Protein AF-A0A7J9XZF0-F1 (afdb_monomer)

Sequence (115 aa):
MKRTRLVGLSSIAVALVGSILLAPPALAASDYYVSPSGSDANPGTSADSPFGTIQRALDVAPSGSTVHLASGVYLQDAVTRTSGITVTGPSGAVVKGGGSTRIFQVHHDNMTLTG

Secondary structure (DSSP, 8-state):
----------------------PPPP-PPPEEEE-TT--TTS--SSTTS-BS-HHHHHHHPPTT-EEEEPSEEE---EEE-STTEEEE--TTEEE--SSSS-SEEE-SS-EEEE-

Radius of gyration: 28.14 Å; Cα contacts (8 Å, |Δi|>4): 236; chains: 1; bounding box: 102×31×35 Å

pLDDT: mean 85.21, std 20.19, range [34.53, 98.88]

Foldseek 3Di:
DDDDDDDDDDDDDDDPPPPPPPDPPDPPAQEFEEECPADLPFPRRDPVHHHNDPQSCLVPGAAQYEYEYEFDEAQAAHEHDHARYEYEYPPRYHYDYVPDPHRYHYPDPHYHYYD

Structure (mmCIF, N/CA/C/O backbone):
data_AF-A0A7J9XZF0-F1
#
_entry.id   AF-A0A7J9XZF0-F1
#
loop_
_atom_site.group_PDB
_atom_site.id
_atom_site.type_symbol
_atom_site.label_atom_id
_atom_site.label_alt_id
_atom_site.label_comp_id
_atom_site.label_asym_id
_atom_site.label_entity_id
_atom_site.label_seq_id
_atom_site.pdbx_PDB_ins_code
_atom_site.Cartn_x
_atom_site.Cartn_y
_atom_site.Cartn_z
_atom_site.occupancy
_atom_site.B_iso_or_equiv
_atom_site.auth_seq_id
_atom_site.auth_comp_id
_atom_site.auth_asym_id
_atom_site.auth_atom_id
_atom_site.pdbx_PDB_model_num
ATOM 1 N N . MET A 1 1 ? 89.787 16.978 19.695 1.00 38.25 1 MET A N 1
ATOM 2 C CA . MET A 1 1 ? 89.550 16.635 18.275 1.00 38.25 1 MET A CA 1
ATOM 3 C C . MET A 1 1 ? 88.210 15.921 18.165 1.00 38.25 1 MET A C 1
ATOM 5 O O . MET A 1 1 ? 87.906 15.089 19.003 1.00 38.25 1 MET A O 1
ATOM 9 N N . LYS A 1 2 ? 87.397 16.346 17.195 1.00 43.16 2 LYS A N 1
ATOM 10 C CA . LYS A 1 2 ? 86.044 15.867 16.863 1.00 43.16 2 LYS A CA 1
ATOM 11 C C . LYS A 1 2 ? 86.009 14.357 16.571 1.00 43.16 2 LYS A C 1
ATOM 13 O O . LYS A 1 2 ? 86.966 13.882 15.964 1.00 43.16 2 LYS A O 1
ATOM 18 N N . ARG A 1 3 ? 84.876 13.704 16.897 1.00 46.12 3 ARG A N 1
ATOM 19 C CA . ARG A 1 3 ? 84.197 12.525 16.272 1.00 46.12 3 ARG A CA 1
ATOM 20 C C . ARG A 1 3 ? 83.511 11.702 17.383 1.00 46.12 3 ARG A C 1
ATOM 22 O O . ARG A 1 3 ? 84.140 11.494 18.403 1.00 46.12 3 ARG A O 1
ATOM 29 N N . THR A 1 4 ? 82.284 11.186 17.335 1.00 44.28 4 THR A N 1
ATOM 30 C CA . THR A 1 4 ? 81.156 11.154 16.386 1.00 44.28 4 THR A CA 1
ATOM 31 C C . THR A 1 4 ? 79.987 10.514 17.168 1.00 44.28 4 THR A C 1
ATOM 33 O O . THR A 1 4 ? 80.224 9.616 17.970 1.00 44.28 4 THR A O 1
ATOM 36 N N . ARG A 1 5 ? 78.739 10.969 16.981 1.00 48.94 5 ARG A N 1
ATOM 37 C CA . ARG A 1 5 ? 77.535 10.349 17.577 1.00 48.94 5 ARG A CA 1
ATOM 38 C C . ARG A 1 5 ? 77.188 9.018 16.895 1.00 48.94 5 ARG A C 1
ATOM 40 O O . ARG A 1 5 ? 77.281 8.955 15.675 1.00 48.94 5 ARG A O 1
ATOM 47 N N . LEU A 1 6 ? 76.638 8.051 17.637 1.00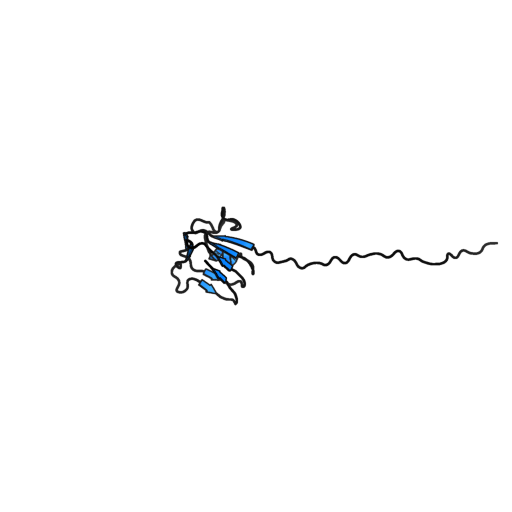 34.53 6 LEU A N 1
ATOM 48 C CA . LEU A 1 6 ? 75.623 7.131 17.107 1.00 34.53 6 LEU A CA 1
ATOM 49 C C . LEU A 1 6 ? 74.695 6.649 18.236 1.00 34.53 6 LEU A C 1
ATOM 51 O O . LEU A 1 6 ? 75.145 6.095 19.233 1.00 34.53 6 LEU A O 1
ATOM 55 N N . VAL A 1 7 ? 73.404 6.937 18.082 1.00 40.69 7 VAL A N 1
ATOM 56 C CA . VAL A 1 7 ? 72.313 6.577 18.995 1.00 40.69 7 VAL A CA 1
ATOM 57 C C . VAL A 1 7 ? 71.845 5.164 18.643 1.00 40.69 7 VAL A C 1
ATOM 59 O O . VAL A 1 7 ? 71.611 4.876 17.470 1.00 40.69 7 VAL A O 1
ATOM 62 N N . GLY A 1 8 ? 71.731 4.289 19.641 1.00 35.62 8 GLY A N 1
ATOM 63 C CA . GLY A 1 8 ? 71.288 2.906 19.477 1.00 35.62 8 GLY A CA 1
ATOM 64 C C . GLY A 1 8 ? 69.789 2.716 19.730 1.00 35.62 8 GLY A C 1
ATOM 65 O O . GLY A 1 8 ? 69.300 3.058 20.798 1.00 35.62 8 GLY A O 1
ATOM 66 N N . LEU A 1 9 ? 69.135 2.100 18.738 1.00 40.78 9 LEU A N 1
ATOM 67 C CA . LEU A 1 9 ? 67.998 1.165 18.811 1.00 40.78 9 LEU A CA 1
ATOM 68 C C . LEU A 1 9 ? 66.617 1.678 19.273 1.00 40.78 9 LEU A C 1
ATOM 70 O O . LEU A 1 9 ? 66.230 1.603 20.429 1.00 40.78 9 LEU A O 1
ATOM 74 N N . SER A 1 10 ? 65.849 2.098 18.262 1.00 38.56 10 SER A N 1
ATOM 75 C CA . SER A 1 10 ? 64.520 1.582 17.889 1.00 38.56 10 SER A CA 1
ATOM 76 C C . SER A 1 10 ? 63.639 0.978 18.993 1.00 38.56 10 SER A C 1
ATOM 78 O O . SER A 1 10 ? 63.885 -0.117 19.493 1.00 38.56 10 SER A O 1
ATOM 80 N N . SER A 1 11 ? 62.498 1.616 19.237 1.00 41.69 11 SER A N 1
ATOM 81 C CA . SER A 1 11 ? 61.251 0.914 19.541 1.00 41.69 11 SER A CA 1
ATOM 82 C C . SER A 1 11 ? 60.118 1.693 18.884 1.00 41.69 11 SER A C 1
ATOM 84 O O . SER A 1 11 ? 59.726 2.768 19.328 1.00 41.69 11 SER A O 1
ATOM 86 N N . ILE A 1 12 ? 59.679 1.169 17.742 1.00 50.69 12 ILE A N 1
ATOM 87 C CA . ILE A 1 12 ? 58.535 1.641 16.968 1.00 50.69 12 ILE A CA 1
ATOM 88 C C . ILE A 1 12 ? 57.298 1.505 17.860 1.00 50.69 12 ILE A C 1
ATOM 90 O O . ILE A 1 12 ? 56.900 0.395 18.208 1.00 50.69 12 ILE A O 1
ATOM 94 N N . ALA A 1 13 ? 56.707 2.634 18.250 1.00 42.53 13 ALA A N 1
ATOM 95 C CA . ALA A 1 13 ? 55.392 2.644 18.870 1.00 42.53 13 ALA A CA 1
ATOM 96 C C . ALA A 1 13 ? 54.367 2.193 17.820 1.00 42.53 13 ALA A C 1
ATOM 98 O O . ALA A 1 13 ? 54.220 2.803 16.761 1.00 42.53 13 ALA A O 1
ATOM 99 N N . VAL A 1 14 ? 53.719 1.069 18.109 1.00 45.19 14 VAL A N 1
ATOM 100 C CA . VAL A 1 14 ? 52.728 0.395 17.271 1.00 45.19 14 VAL A CA 1
ATOM 101 C C . VAL A 1 14 ? 51.545 1.329 17.010 1.00 45.19 14 VAL A C 1
ATOM 103 O O . VAL A 1 14 ? 50.835 1.722 17.933 1.00 45.19 14 VAL A O 1
ATOM 106 N N . ALA A 1 15 ? 51.316 1.664 15.740 1.00 50.47 15 ALA A N 1
ATOM 107 C CA . ALA A 1 15 ? 50.071 2.268 15.291 1.00 50.47 15 ALA A CA 1
ATOM 108 C C . ALA A 1 15 ? 48.973 1.194 15.321 1.00 50.47 15 ALA A C 1
ATOM 110 O O . ALA A 1 15 ? 48.930 0.311 14.464 1.00 50.47 15 ALA A O 1
ATOM 111 N N . LEU A 1 16 ? 48.094 1.249 16.322 1.00 48.03 16 LEU A N 1
ATOM 112 C CA . LEU A 1 16 ? 46.894 0.422 16.367 1.00 48.03 16 LEU A CA 1
ATOM 113 C C . LEU A 1 16 ? 45.862 1.023 15.401 1.00 48.03 16 LEU A C 1
ATOM 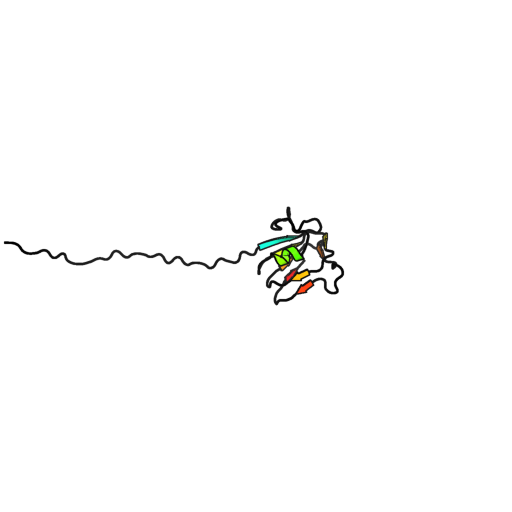115 O O . LEU A 1 16 ? 45.033 1.846 15.783 1.00 48.03 16 LEU A O 1
ATOM 119 N N . VAL A 1 17 ? 45.939 0.656 14.122 1.00 60.50 17 VAL A N 1
ATOM 120 C CA . VAL A 1 17 ? 44.875 0.967 13.163 1.00 60.50 17 VAL A CA 1
ATOM 121 C C . VAL A 1 17 ? 43.701 0.049 13.495 1.00 60.50 17 VAL A C 1
ATOM 123 O O . VAL A 1 17 ? 43.672 -1.119 13.109 1.00 60.50 17 VAL A O 1
ATOM 126 N N . GLY A 1 18 ? 42.759 0.566 14.285 1.00 53.19 18 GLY A N 1
ATOM 127 C CA . GLY A 1 18 ? 41.496 -0.103 14.571 1.00 53.19 18 GLY A CA 1
ATOM 128 C C . GLY A 1 18 ? 40.773 -0.391 13.261 1.00 53.19 18 GLY A C 1
ATOM 129 O O . GLY A 1 18 ? 40.373 0.527 12.547 1.00 53.19 18 GLY A O 1
ATOM 130 N N . SER A 1 19 ? 40.643 -1.671 12.923 1.00 68.00 19 SER A N 1
ATOM 131 C CA . SER A 1 19 ? 39.863 -2.106 11.770 1.00 68.00 19 SER A CA 1
ATOM 132 C C . SER A 1 19 ? 38.392 -1.826 12.064 1.00 68.00 19 SER A C 1
ATOM 134 O O . SER A 1 19 ? 37.757 -2.549 12.830 1.00 68.00 19 SER A O 1
ATOM 136 N N . ILE A 1 20 ? 37.854 -0.750 11.494 1.00 67.88 20 ILE A N 1
ATOM 137 C CA . ILE A 1 20 ? 36.410 -0.523 11.458 1.00 67.88 20 ILE A CA 1
ATOM 138 C C . ILE A 1 20 ? 35.828 -1.619 10.563 1.00 67.88 20 ILE A C 1
ATOM 140 O O . ILE A 1 20 ? 35.996 -1.601 9.345 1.00 67.88 20 ILE A O 1
ATOM 144 N N . LEU A 1 21 ? 35.177 -2.605 11.182 1.00 64.56 21 LEU A N 1
ATOM 145 C CA . LEU A 1 21 ? 34.274 -3.520 10.494 1.00 64.56 21 LEU A CA 1
ATOM 146 C C . LEU A 1 21 ? 33.123 -2.679 9.938 1.00 64.56 21 LEU A C 1
ATOM 148 O O . LEU A 1 21 ? 32.213 -2.290 10.669 1.00 64.56 21 LEU A O 1
ATOM 152 N N . LEU A 1 22 ? 33.189 -2.364 8.646 1.00 68.94 22 LEU A N 1
ATOM 153 C CA . LEU A 1 22 ? 32.076 -1.780 7.912 1.00 68.94 22 LEU A CA 1
ATOM 154 C C . LEU A 1 22 ? 30.992 -2.858 7.789 1.00 68.94 22 LEU A C 1
ATOM 156 O O . LEU A 1 22 ? 31.019 -3.671 6.866 1.00 68.94 22 LEU A O 1
ATOM 160 N N . ALA A 1 23 ? 30.074 -2.907 8.756 1.00 65.12 23 ALA A N 1
ATOM 161 C CA . ALA A 1 23 ? 28.870 -3.712 8.618 1.00 65.12 23 ALA A CA 1
ATOM 162 C C . ALA A 1 23 ? 28.102 -3.199 7.385 1.00 65.12 23 ALA A C 1
ATOM 164 O O . ALA A 1 23 ? 27.889 -1.986 7.279 1.00 65.12 23 ALA A O 1
ATOM 165 N N . PRO A 1 24 ? 27.715 -4.069 6.433 1.00 61.53 24 PRO A N 1
ATOM 166 C CA . PRO A 1 24 ? 26.858 -3.643 5.338 1.00 61.53 24 PRO A CA 1
ATOM 167 C C . PRO A 1 24 ? 25.565 -3.069 5.936 1.00 61.53 24 PRO A C 1
ATOM 169 O O . PRO A 1 24 ? 25.073 -3.613 6.931 1.00 61.53 24 PRO A O 1
ATOM 172 N N . PRO A 1 25 ? 25.018 -1.971 5.384 1.00 58.69 25 PRO A N 1
ATOM 173 C CA . PRO A 1 25 ? 23.760 -1.433 5.873 1.00 58.69 25 PRO A CA 1
ATOM 174 C C . PRO A 1 25 ? 22.709 -2.539 5.781 1.00 58.69 25 PRO A C 1
ATOM 176 O O . PRO A 1 25 ? 22.454 -3.075 4.702 1.00 58.69 25 PRO A O 1
ATOM 179 N N . ALA A 1 26 ? 22.124 -2.909 6.920 1.00 57.97 26 ALA A N 1
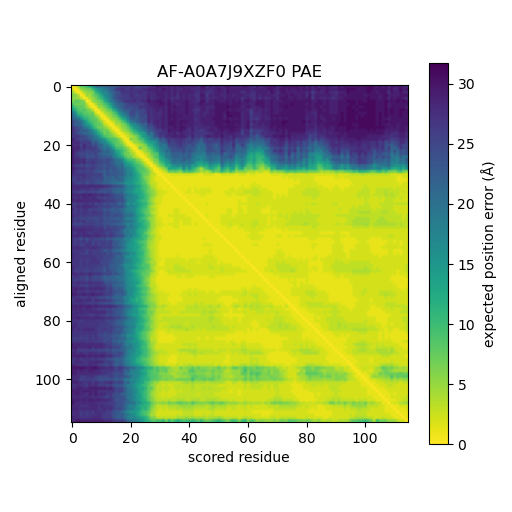ATOM 180 C CA . ALA A 1 26 ? 20.922 -3.719 6.910 1.00 57.97 26 ALA A CA 1
ATOM 181 C C . ALA A 1 26 ? 19.880 -2.933 6.107 1.00 57.97 26 ALA A C 1
ATOM 183 O O . ALA A 1 26 ? 19.596 -1.779 6.434 1.00 57.97 26 ALA A O 1
ATOM 184 N N . LEU A 1 27 ? 19.357 -3.526 5.031 1.00 55.69 27 LEU A N 1
ATOM 185 C CA . LEU A 1 27 ? 18.164 -3.019 4.362 1.00 55.69 27 LEU A CA 1
ATOM 186 C C . LEU A 1 27 ? 17.063 -2.999 5.420 1.00 55.69 27 LEU A C 1
ATOM 188 O O . LEU A 1 27 ? 16.520 -4.043 5.775 1.00 55.69 27 LEU A O 1
ATOM 192 N N . ALA A 1 28 ? 16.815 -1.828 6.002 1.00 63.28 28 ALA A N 1
ATOM 193 C CA . ALA A 1 28 ? 15.746 -1.662 6.961 1.00 63.28 28 ALA A CA 1
ATOM 194 C C . ALA A 1 28 ? 14.438 -1.986 6.235 1.00 63.28 28 ALA A C 1
ATOM 196 O O . ALA A 1 28 ? 14.113 -1.352 5.226 1.00 63.28 28 ALA A O 1
ATOM 197 N N . ALA A 1 29 ? 13.719 -2.997 6.727 1.00 72.06 29 ALA A N 1
ATOM 198 C CA . ALA A 1 29 ? 12.363 -3.267 6.279 1.00 72.06 29 ALA A CA 1
ATOM 199 C C . ALA A 1 29 ? 11.564 -1.966 6.427 1.00 72.06 29 ALA A C 1
ATOM 201 O O . ALA A 1 29 ? 11.530 -1.380 7.509 1.00 72.06 29 ALA A O 1
ATOM 202 N N . SER A 1 30 ? 11.023 -1.468 5.316 1.00 91.81 30 SER A N 1
ATOM 203 C CA . SER A 1 30 ? 10.274 -0.214 5.294 1.00 91.81 30 SER A CA 1
ATOM 204 C C . SER A 1 30 ? 8.783 -0.515 5.370 1.00 91.81 30 SER A C 1
ATOM 206 O O . SER A 1 30 ? 8.288 -1.389 4.657 1.00 91.81 30 SER A O 1
ATOM 208 N N . ASP A 1 31 ? 8.075 0.200 6.238 1.00 97.31 31 ASP A N 1
ATOM 209 C CA . ASP A 1 31 ? 6.628 0.090 6.387 1.00 97.31 31 ASP A CA 1
ATOM 210 C C . ASP A 1 31 ? 5.924 1.161 5.552 1.00 97.31 31 ASP A C 1
ATOM 212 O O . ASP A 1 31 ? 6.192 2.359 5.691 1.00 97.31 31 ASP A O 1
ATOM 216 N N . TYR A 1 32 ? 4.991 0.724 4.710 1.00 98.38 32 TYR A N 1
ATOM 217 C CA . TYR A 1 32 ? 4.114 1.592 3.934 1.00 98.38 32 TYR A CA 1
ATOM 218 C C . TYR A 1 32 ? 2.660 1.347 4.296 1.00 98.38 32 TYR A C 1
ATOM 220 O O . TYR A 1 32 ? 2.271 0.221 4.574 1.00 98.38 32 TYR A O 1
ATOM 228 N N . TYR A 1 33 ? 1.842 2.391 4.255 1.00 98.69 33 TYR A N 1
ATOM 229 C CA . TYR A 1 33 ? 0.444 2.356 4.662 1.00 98.69 33 TYR A CA 1
ATOM 230 C C . TYR A 1 33 ? -0.448 2.772 3.501 1.00 98.69 33 TYR A C 1
ATOM 232 O O . TYR A 1 33 ? -0.163 3.749 2.803 1.00 98.69 33 TYR A O 1
ATOM 240 N N . VAL A 1 34 ? -1.549 2.050 3.311 1.00 98.75 34 VAL A N 1
ATOM 241 C CA . VAL A 1 34 ? -2.523 2.304 2.245 1.00 98.75 34 VAL A CA 1
ATOM 242 C C . VAL A 1 34 ? -3.922 2.332 2.835 1.00 98.75 34 VAL A C 1
ATOM 244 O O . VAL A 1 34 ? -4.308 1.428 3.572 1.00 98.75 34 VAL A O 1
ATOM 247 N N . SER A 1 35 ? -4.724 3.320 2.458 1.00 98.56 35 SER A N 1
ATOM 248 C CA . SER A 1 35 ? -6.143 3.404 2.813 1.00 98.56 35 SER A CA 1
ATOM 249 C C . SER A 1 35 ? -6.969 3.736 1.571 1.00 98.56 35 SER A C 1
ATOM 251 O O . SER A 1 35 ? -6.521 4.561 0.775 1.00 98.56 35 SER A O 1
ATOM 253 N N . PRO A 1 36 ? -8.194 3.199 1.406 1.00 97.88 36 PRO A N 1
ATOM 254 C CA . PRO A 1 36 ? -9.074 3.605 0.308 1.00 97.88 36 PRO A CA 1
ATOM 255 C C . PRO A 1 36 ? -9.442 5.097 0.347 1.00 97.88 36 PRO A C 1
ATOM 257 O O . PRO A 1 36 ? -9.827 5.656 -0.674 1.00 97.88 36 PRO A O 1
ATOM 260 N N . SER A 1 37 ? -9.331 5.740 1.516 1.00 97.69 37 SER A N 1
ATOM 261 C CA . SER A 1 37 ? -9.524 7.185 1.698 1.00 97.69 37 SER A CA 1
ATOM 262 C C . SER A 1 37 ? -8.209 7.979 1.713 1.00 97.69 37 SER A C 1
ATOM 264 O O . SER A 1 37 ? -8.219 9.161 2.054 1.00 97.69 37 SER A O 1
ATOM 266 N N . GLY A 1 38 ? -7.076 7.326 1.440 1.00 97.94 38 GLY A N 1
ATOM 267 C CA . GLY A 1 38 ? -5.754 7.946 1.382 1.00 97.94 38 GLY A CA 1
ATOM 268 C C . GLY A 1 38 ? -5.516 8.731 0.091 1.00 97.94 38 GLY A C 1
ATOM 269 O O . GLY A 1 38 ? -6.416 8.928 -0.724 1.00 97.94 38 GLY A O 1
ATOM 270 N N . SER A 1 39 ? -4.273 9.170 -0.111 1.00 98.50 39 SER A N 1
ATOM 271 C CA . SER A 1 39 ? -3.857 9.903 -1.312 1.00 98.50 39 SER A CA 1
ATOM 272 C C . SER A 1 39 ? -2.463 9.477 -1.750 1.00 98.50 39 SER A C 1
ATOM 274 O O . SER A 1 39 ? -1.551 9.407 -0.935 1.00 98.50 39 SER A O 1
ATOM 276 N N . ASP A 1 40 ? -2.258 9.252 -3.046 1.00 98.38 40 ASP A N 1
ATOM 277 C CA . ASP A 1 40 ? -0.944 8.871 -3.589 1.00 98.38 40 ASP A CA 1
ATOM 278 C C . ASP A 1 40 ? 0.084 10.014 -3.583 1.00 98.38 40 ASP A C 1
ATOM 280 O O . ASP A 1 40 ? 1.268 9.786 -3.850 1.00 98.38 40 ASP A O 1
ATOM 284 N N . ALA A 1 41 ? -0.360 11.230 -3.241 1.00 98.25 41 ALA A N 1
ATOM 285 C CA . ALA A 1 41 ? 0.504 12.369 -2.947 1.00 9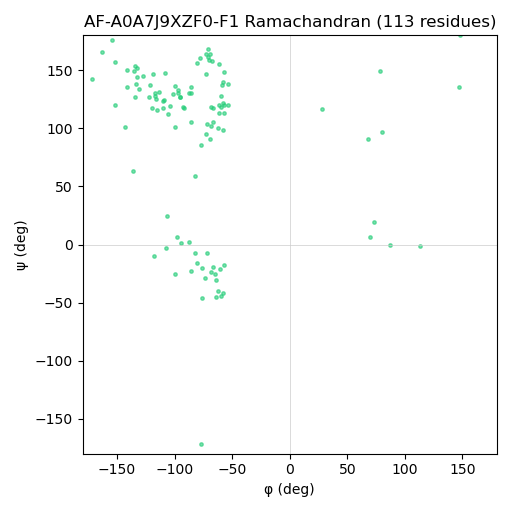8.25 41 ALA A CA 1
ATOM 286 C C . ALA A 1 41 ? 1.072 12.343 -1.515 1.00 98.25 41 ALA A C 1
ATOM 288 O O . ALA A 1 41 ? 2.024 13.068 -1.228 1.00 98.25 41 ALA A O 1
ATOM 289 N N . ASN A 1 42 ? 0.506 11.530 -0.618 1.00 98.19 42 ASN A N 1
ATOM 290 C CA . ASN A 1 42 ? 1.041 11.353 0.728 1.00 98.19 42 ASN A CA 1
ATOM 291 C C . ASN A 1 42 ? 2.369 10.576 0.687 1.00 98.19 42 ASN A C 1
ATOM 293 O O . ASN A 1 42 ? 2.619 9.841 -0.267 1.00 98.19 42 ASN A O 1
ATOM 297 N N . PRO A 1 43 ? 3.218 10.680 1.726 1.00 97.31 43 PRO A N 1
ATOM 298 C CA . PRO A 1 43 ? 4.446 9.890 1.808 1.00 97.31 43 PRO A CA 1
ATOM 299 C C . PRO A 1 43 ? 4.194 8.390 2.011 1.00 97.31 43 PRO A C 1
ATOM 301 O O . PRO A 1 43 ? 5.073 7.589 1.707 1.00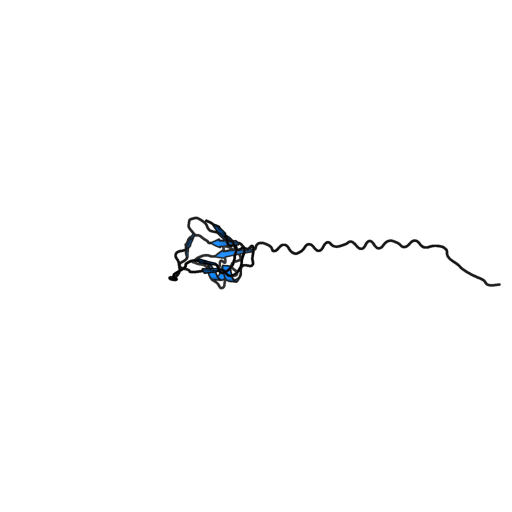 97.31 43 PRO A O 1
ATOM 304 N N . GLY A 1 44 ? 3.033 8.001 2.553 1.00 97.62 44 GLY A N 1
ATOM 305 C CA . GLY A 1 44 ? 2.683 6.603 2.801 1.00 97.62 44 GLY A CA 1
ATOM 306 C C . GLY A 1 44 ? 3.481 5.937 3.922 1.00 97.62 44 GLY A C 1
ATOM 307 O O . GLY A 1 44 ? 3.336 4.741 4.118 1.00 97.62 44 GLY A O 1
ATOM 308 N N . THR A 1 45 ? 4.307 6.676 4.667 1.00 96.69 45 THR A N 1
ATOM 309 C CA . THR A 1 45 ? 5.171 6.155 5.745 1.00 96.69 45 THR A CA 1
ATOM 310 C C . THR A 1 45 ? 4.482 6.100 7.114 1.00 96.69 45 THR A C 1
ATOM 312 O O . THR A 1 45 ? 5.116 5.767 8.111 1.00 96.69 45 THR A O 1
ATOM 315 N N . SER A 1 46 ? 3.202 6.470 7.195 1.00 97.12 46 SER A N 1
ATOM 316 C CA . SER A 1 46 ? 2.397 6.412 8.419 1.00 97.12 46 SER A CA 1
ATOM 317 C C . SER A 1 46 ? 0.911 6.222 8.107 1.00 97.12 46 SER A C 1
ATOM 319 O O . SER A 1 46 ? 0.437 6.580 7.027 1.00 97.12 46 SER A O 1
ATOM 321 N N . ALA A 1 47 ? 0.160 5.696 9.078 1.00 96.81 47 ALA A N 1
ATOM 322 C CA . ALA A 1 47 ? -1.284 5.498 8.961 1.00 96.81 47 ALA A CA 1
ATOM 323 C C . ALA A 1 47 ? -2.079 6.816 8.845 1.00 96.81 47 ALA A C 1
ATOM 325 O O . ALA A 1 47 ? -3.154 6.816 8.251 1.00 96.81 47 ALA A O 1
ATOM 326 N N . ASP A 1 48 ? -1.551 7.932 9.363 1.00 97.38 48 ASP A N 1
ATOM 327 C CA . ASP A 1 48 ? -2.161 9.270 9.261 1.00 97.38 48 ASP A CA 1
ATOM 328 C C . ASP A 1 48 ? -1.992 9.908 7.876 1.00 97.38 48 ASP A C 1
ATOM 330 O O . ASP A 1 48 ? -2.706 10.841 7.510 1.00 97.38 48 ASP A O 1
ATOM 334 N N . SER A 1 49 ? -1.020 9.443 7.092 1.00 97.62 49 SER A N 1
ATOM 335 C CA . SER A 1 49 ? -0.769 9.927 5.732 1.00 97.62 49 SER A CA 1
ATOM 336 C C . SER A 1 49 ? -0.515 8.754 4.782 1.00 97.62 49 SER A C 1
ATOM 338 O O . SER A 1 49 ? 0.583 8.630 4.228 1.00 97.62 49 SER A O 1
ATOM 340 N N . PRO A 1 50 ? -1.522 7.880 4.584 1.00 98.62 50 PRO A N 1
ATOM 341 C CA . PRO A 1 50 ? -1.381 6.677 3.783 1.00 98.62 50 PRO A CA 1
ATOM 342 C C . PRO A 1 50 ? -1.506 6.994 2.291 1.00 98.62 50 PRO A C 1
ATOM 344 O O . PRO A 1 50 ? -2.170 7.964 1.899 1.00 98.62 50 PRO A O 1
ATOM 347 N N . PHE A 1 51 ? -0.933 6.132 1.455 1.00 98.88 51 PHE A N 1
ATOM 348 C CA . PHE A 1 51 ? -1.239 6.117 0.027 1.00 98.88 51 PHE A CA 1
ATOM 349 C C . PHE A 1 51 ? -2.722 5.813 -0.213 1.00 98.88 51 PHE A C 1
ATOM 351 O O . PHE A 1 51 ? -3.389 5.189 0.619 1.00 98.88 51 PHE A O 1
ATOM 358 N N . GLY A 1 52 ? -3.236 6.254 -1.360 1.00 98.19 52 GLY A N 1
ATOM 359 C CA . GLY A 1 52 ? -4.601 5.956 -1.796 1.00 98.19 52 GLY A CA 1
ATOM 360 C C . GLY A 1 52 ? -4.697 4.623 -2.537 1.00 98.19 52 GLY A C 1
ATOM 361 O O . GLY A 1 52 ? -5.769 4.016 -2.602 1.00 98.19 52 GLY A O 1
ATOM 362 N N . THR A 1 53 ? -3.581 4.144 -3.093 1.00 98.44 53 THR A N 1
ATOM 363 C CA . THR A 1 53 ? -3.555 2.927 -3.901 1.00 98.44 53 THR A CA 1
ATOM 364 C C . THR A 1 53 ? -2.517 1.909 -3.449 1.00 98.44 53 THR A C 1
ATOM 366 O O . THR A 1 53 ? -1.410 2.235 -3.016 1.00 98.44 53 THR A O 1
ATOM 369 N N . ILE A 1 54 ? -2.883 0.632 -3.589 1.00 98.25 54 ILE A N 1
ATOM 370 C CA . ILE A 1 54 ? -1.986 -0.505 -3.365 1.00 98.25 54 ILE A CA 1
ATOM 371 C C . ILE A 1 54 ? -0.827 -0.441 -4.366 1.00 98.25 54 ILE A C 1
ATOM 373 O O . ILE A 1 54 ? 0.321 -0.671 -3.994 1.00 98.25 54 ILE A O 1
ATOM 377 N N . GLN A 1 55 ? -1.108 -0.076 -5.623 1.00 98.31 55 GLN A N 1
ATOM 378 C CA . GLN A 1 55 ? -0.083 0.044 -6.660 1.00 98.31 55 GLN A CA 1
ATOM 379 C C . GLN A 1 55 ? 0.984 1.074 -6.280 1.00 98.31 55 GLN A C 1
ATOM 381 O O . GLN A 1 55 ? 2.170 0.768 -6.379 1.00 98.31 55 GLN A O 1
ATOM 386 N N . ARG A 1 56 ? 0.586 2.248 -5.768 1.00 98.44 56 ARG A N 1
ATOM 387 C CA . ARG A 1 56 ? 1.540 3.279 -5.349 1.00 98.44 56 ARG A CA 1
ATOM 388 C C . ARG A 1 56 ? 2.513 2.771 -4.290 1.00 98.44 56 ARG A C 1
ATOM 390 O O . ARG A 1 56 ? 3.703 3.057 -4.394 1.00 98.44 56 ARG A O 1
ATOM 397 N N . ALA A 1 57 ? 2.023 2.009 -3.312 1.00 97.88 57 ALA A N 1
ATOM 398 C CA . ALA A 1 57 ? 2.869 1.394 -2.294 1.00 97.88 57 ALA A CA 1
ATOM 399 C C . ALA A 1 57 ? 3.847 0.376 -2.901 1.00 97.88 57 ALA A C 1
ATOM 401 O O . ALA A 1 57 ? 5.036 0.416 -2.599 1.00 97.88 57 ALA A O 1
ATOM 402 N N . LEU A 1 58 ? 3.371 -0.495 -3.797 1.00 97.69 58 LEU A N 1
ATOM 403 C CA . LEU A 1 58 ? 4.208 -1.493 -4.475 1.00 97.69 58 LEU A CA 1
ATOM 404 C C . LEU A 1 58 ? 5.275 -0.871 -5.386 1.00 97.69 58 LEU A C 1
ATOM 406 O O . LEU A 1 58 ? 6.342 -1.459 -5.550 1.00 97.69 58 LEU A O 1
ATOM 410 N N . ASP A 1 59 ? 5.002 0.297 -5.969 1.00 97.44 59 ASP A N 1
ATOM 411 C CA . ASP A 1 59 ? 5.946 1.000 -6.843 1.00 97.44 59 ASP A CA 1
ATOM 412 C C . ASP A 1 59 ? 7.110 1.640 -6.068 1.00 97.44 59 ASP A C 1
ATOM 414 O O . ASP A 1 59 ? 8.194 1.806 -6.627 1.00 97.44 59 ASP A O 1
ATOM 418 N N . VAL A 1 60 ? 6.901 2.024 -4.801 1.00 96.44 60 VAL A N 1
ATOM 419 C CA . VAL A 1 60 ? 7.941 2.664 -3.967 1.00 96.44 60 VAL A CA 1
ATOM 420 C C . VAL A 1 60 ? 8.628 1.711 -3.005 1.00 96.44 60 VAL A C 1
ATOM 422 O O . VAL A 1 60 ? 9.751 1.989 -2.591 1.00 96.44 60 VAL A O 1
ATOM 425 N N . ALA A 1 61 ? 7.959 0.625 -2.623 1.00 95.88 61 ALA A N 1
ATOM 426 C CA . ALA A 1 61 ? 8.450 -0.289 -1.612 1.00 95.88 61 ALA A CA 1
ATOM 427 C C . ALA A 1 61 ? 9.684 -1.057 -2.118 1.00 95.88 61 ALA A C 1
ATOM 429 O O . ALA A 1 61 ? 9.578 -1.822 -3.082 1.00 95.88 61 ALA A O 1
ATOM 430 N N . PRO A 1 62 ? 10.862 -0.908 -1.480 1.00 95.00 62 PRO A N 1
ATOM 431 C CA . PRO A 1 62 ? 12.000 -1.763 -1.779 1.00 95.00 62 PRO A CA 1
ATOM 432 C C . PRO A 1 62 ? 11.749 -3.202 -1.303 1.00 95.00 62 PRO A C 1
ATOM 434 O O . PRO A 1 62 ? 10.875 -3.469 -0.475 1.00 95.00 62 PRO A O 1
ATOM 437 N N . SER A 1 63 ? 12.556 -4.141 -1.798 1.00 94.62 63 SER A N 1
ATOM 438 C CA . SER A 1 63 ? 12.523 -5.540 -1.351 1.00 94.62 63 SER A CA 1
ATOM 439 C C . SER A 1 63 ? 12.664 -5.646 0.172 1.00 94.62 63 SER A C 1
ATOM 441 O O . SER A 1 63 ? 13.500 -4.966 0.766 1.00 94.62 63 SER A O 1
ATOM 443 N N . GLY A 1 64 ? 11.879 -6.527 0.795 1.00 94.88 64 GLY A N 1
ATOM 444 C CA . GLY A 1 64 ? 11.834 -6.713 2.250 1.00 94.88 64 GLY A CA 1
ATOM 445 C C . GLY A 1 64 ? 10.861 -5.784 2.985 1.00 94.88 64 GLY A C 1
ATOM 446 O O . GLY A 1 64 ? 10.755 -5.869 4.205 1.00 94.88 64 GLY A O 1
ATOM 447 N N . SER A 1 65 ? 10.159 -4.900 2.272 1.00 96.62 65 SER A N 1
ATOM 448 C CA . SER A 1 65 ? 9.178 -3.979 2.860 1.00 96.62 65 SER A CA 1
ATOM 449 C C . SER A 1 65 ? 7.844 -4.646 3.190 1.00 96.62 65 SER A C 1
ATOM 451 O O . SER A 1 65 ? 7.470 -5.667 2.600 1.00 96.62 65 SER A O 1
ATOM 453 N N . THR A 1 66 ? 7.091 -3.995 4.076 1.00 97.69 66 THR A N 1
ATOM 454 C CA . THR A 1 66 ? 5.720 -4.375 4.427 1.00 97.69 66 THR A CA 1
ATOM 455 C C . THR A 1 66 ? 4.748 -3.267 4.036 1.00 97.69 66 THR A C 1
ATOM 457 O O . THR A 1 66 ? 4.950 -2.101 4.361 1.00 97.69 66 THR A O 1
ATOM 460 N N . VAL A 1 67 ? 3.679 -3.629 3.334 1.00 98.38 67 VAL A N 1
ATOM 461 C CA . VAL A 1 67 ? 2.570 -2.750 2.962 1.00 98.38 67 VAL A CA 1
ATOM 462 C C . VAL A 1 67 ? 1.367 -3.095 3.836 1.00 98.38 67 VAL A C 1
ATOM 464 O O . VAL A 1 67 ? 0.792 -4.173 3.704 1.00 98.38 67 VAL A O 1
ATOM 467 N N . HIS A 1 68 ? 0.983 -2.177 4.714 1.00 98.56 68 HIS A N 1
ATOM 468 C CA . HIS A 1 68 ? -0.149 -2.271 5.630 1.00 98.56 68 HIS A CA 1
ATOM 469 C C . HIS A 1 68 ? -1.396 -1.652 5.004 1.00 98.56 68 HIS A C 1
ATOM 471 O O . HIS A 1 68 ? -1.445 -0.453 4.716 1.00 98.56 68 HIS A O 1
ATOM 477 N N . LEU A 1 69 ? -2.426 -2.463 4.815 1.00 98.69 69 LEU A N 1
ATOM 478 C CA . LEU A 1 69 ? -3.741 -2.022 4.382 1.00 98.69 69 LEU A CA 1
ATOM 479 C C . LEU A 1 69 ? -4.574 -1.633 5.604 1.00 98.69 69 LEU A C 1
ATOM 481 O O . LEU A 1 69 ? -4.686 -2.394 6.564 1.00 98.69 69 LEU A O 1
ATOM 485 N N . ALA A 1 70 ? -5.187 -0.456 5.564 1.00 98.50 70 ALA A N 1
ATOM 486 C CA . ALA A 1 70 ? -6.261 -0.101 6.478 1.00 98.50 70 ALA A CA 1
ATOM 487 C C . ALA A 1 70 ? -7.538 -0.899 6.154 1.00 98.50 70 ALA A C 1
ATOM 489 O O . ALA A 1 70 ? -7.725 -1.416 5.052 1.00 98.50 70 ALA A O 1
ATOM 490 N N . SER A 1 71 ? -8.464 -0.972 7.111 1.00 98.31 71 SER A N 1
ATOM 491 C CA . SER A 1 71 ? -9.797 -1.517 6.841 1.00 98.31 71 SER A CA 1
ATOM 492 C C . SER A 1 71 ? -10.495 -0.720 5.738 1.00 98.31 71 SER A C 1
ATOM 494 O O . SER A 1 71 ? -10.488 0.511 5.745 1.00 98.31 71 SER A O 1
ATOM 496 N N . GLY A 1 72 ? -11.157 -1.420 4.824 1.00 98.00 72 GLY A N 1
ATOM 497 C CA . GLY A 1 72 ? -11.917 -0.814 3.743 1.00 98.00 72 GLY A CA 1
ATOM 498 C C . GLY A 1 72 ? -11.923 -1.661 2.477 1.00 98.00 72 GLY A C 1
ATOM 499 O O . GLY A 1 72 ? -11.357 -2.751 2.420 1.00 98.00 72 GLY A O 1
ATOM 500 N N . VAL A 1 73 ? -12.606 -1.156 1.450 1.00 97.81 73 VAL A N 1
ATOM 501 C CA . VAL A 1 73 ? -12.764 -1.851 0.171 1.00 97.81 73 VAL A CA 1
ATOM 502 C C . VAL A 1 73 ? -11.854 -1.220 -0.874 1.00 97.81 73 VAL A C 1
ATOM 504 O O . VAL A 1 73 ? -12.018 -0.054 -1.226 1.00 97.81 73 VAL A O 1
ATOM 507 N N . TYR A 1 74 ? -10.936 -2.016 -1.410 1.00 97.56 74 TYR A N 1
ATOM 508 C CA . TYR A 1 74 ? -10.010 -1.617 -2.462 1.00 97.56 74 TYR A CA 1
ATOM 509 C C . TYR A 1 74 ? -10.529 -2.120 -3.810 1.00 97.56 74 TYR A C 1
ATOM 511 O O . TYR A 1 74 ? -10.385 -3.296 -4.154 1.00 97.56 74 TYR A O 1
ATOM 519 N N . LEU A 1 75 ? -11.147 -1.223 -4.579 1.00 97.12 75 LEU A N 1
ATOM 520 C CA . LEU A 1 75 ? -11.579 -1.463 -5.963 1.00 97.12 75 LEU A CA 1
ATOM 521 C C . LEU A 1 75 ? -10.398 -1.254 -6.921 1.00 97.12 75 LEU A C 1
ATOM 523 O O . LEU A 1 75 ? -10.401 -0.346 -7.748 1.00 97.12 75 LEU A O 1
ATOM 527 N N . GLN A 1 76 ? -9.330 -2.021 -6.714 1.00 96.56 76 GLN A N 1
ATOM 528 C CA . GLN A 1 76 ? -8.037 -1.818 -7.363 1.00 96.56 76 GLN A CA 1
ATOM 529 C C . GLN A 1 76 ? -7.479 -3.145 -7.860 1.00 96.56 76 GLN A C 1
ATOM 531 O O . GLN A 1 76 ? -7.697 -4.189 -7.244 1.00 96.56 76 GLN A O 1
ATOM 536 N N . ASP A 1 77 ? -6.728 -3.065 -8.951 1.00 96.88 77 ASP A N 1
ATOM 537 C CA . ASP A 1 77 ? -5.862 -4.134 -9.434 1.00 96.88 77 ASP A CA 1
ATOM 538 C C . ASP A 1 77 ? -4.403 -3.727 -9.191 1.00 96.88 77 ASP A C 1
ATOM 540 O O . ASP A 1 77 ? -4.070 -2.539 -9.234 1.00 96.88 77 ASP A O 1
ATOM 544 N N . ALA A 1 78 ? -3.535 -4.701 -8.929 1.00 96.50 78 ALA A N 1
ATOM 545 C CA . ALA A 1 78 ? -2.144 -4.469 -8.564 1.00 96.50 78 ALA A CA 1
ATOM 546 C C . ALA A 1 78 ? -1.186 -5.381 -9.339 1.00 96.50 78 ALA A C 1
ATOM 548 O O . ALA A 1 78 ? -1.417 -6.583 -9.502 1.00 96.50 78 ALA A O 1
ATOM 549 N N . VAL A 1 79 ? -0.068 -4.809 -9.779 1.00 97.06 79 VAL A N 1
ATOM 550 C CA . VAL A 1 79 ? 1.055 -5.518 -10.392 1.00 97.06 79 VAL A CA 1
ATOM 551 C C . VAL A 1 79 ? 2.290 -5.290 -9.536 1.00 97.06 79 VAL A C 1
ATOM 553 O O . VAL A 1 79 ? 2.772 -4.162 -9.414 1.00 97.06 79 VAL A O 1
ATOM 556 N N . THR A 1 80 ? 2.834 -6.365 -8.977 1.00 96.00 80 THR A N 1
ATOM 557 C CA . THR A 1 80 ? 4.082 -6.308 -8.217 1.00 96.00 80 THR A CA 1
ATOM 558 C C . THR A 1 80 ? 5.265 -6.706 -9.097 1.00 96.00 80 THR A C 1
ATOM 560 O O . THR A 1 80 ? 5.229 -7.713 -9.809 1.00 96.00 80 THR A O 1
ATOM 563 N N . ARG A 1 81 ? 6.312 -5.876 -9.070 1.00 96.44 81 ARG A N 1
ATOM 564 C CA . ARG A 1 81 ? 7.558 -6.049 -9.844 1.00 96.44 81 ARG A CA 1
ATOM 565 C C . ARG A 1 81 ? 8.793 -6.218 -8.957 1.00 96.44 81 ARG A C 1
ATOM 567 O O . ARG A 1 81 ? 9.848 -6.579 -9.462 1.00 96.44 81 ARG A O 1
ATOM 574 N N . THR A 1 82 ? 8.643 -5.994 -7.655 1.00 94.69 82 THR A N 1
ATOM 575 C CA . THR A 1 82 ? 9.716 -6.077 -6.664 1.00 94.69 82 THR A CA 1
ATOM 576 C C . THR A 1 82 ? 9.491 -7.289 -5.768 1.00 94.69 82 THR A C 1
ATOM 578 O O . THR A 1 82 ? 8.442 -7.404 -5.133 1.00 94.69 82 THR A O 1
ATOM 581 N N . SER A 1 83 ? 10.485 -8.174 -5.703 1.00 95.38 83 SER A N 1
ATOM 582 C CA . SER A 1 83 ? 10.472 -9.361 -4.845 1.00 95.38 83 SER A CA 1
ATOM 583 C C . SER A 1 83 ? 10.532 -9.021 -3.360 1.00 95.38 83 SER A C 1
ATOM 585 O O . SER A 1 83 ? 11.031 -7.970 -2.968 1.00 95.38 83 SER A O 1
ATOM 587 N N . GLY A 1 84 ? 10.075 -9.945 -2.521 1.00 95.12 84 GLY A N 1
ATOM 588 C CA . GLY A 1 84 ? 10.213 -9.878 -1.068 1.00 95.12 84 GLY A CA 1
ATOM 589 C C . GLY A 1 84 ? 9.309 -8.853 -0.385 1.00 95.12 84 GLY A C 1
ATOM 590 O O . GLY A 1 84 ? 9.610 -8.459 0.737 1.00 95.12 84 GLY A O 1
ATOM 591 N N . ILE A 1 85 ? 8.238 -8.397 -1.040 1.00 96.50 85 ILE A N 1
ATOM 592 C CA . ILE A 1 85 ? 7.243 -7.516 -0.417 1.00 96.50 85 ILE A CA 1
ATOM 593 C C . ILE A 1 85 ? 6.190 -8.354 0.312 1.00 96.5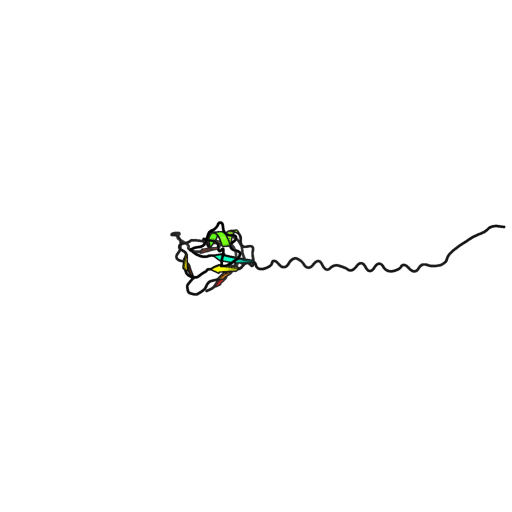0 85 ILE A C 1
ATOM 595 O O . ILE A 1 85 ? 5.659 -9.323 -0.241 1.00 96.50 85 ILE A O 1
ATOM 599 N N . THR A 1 86 ? 5.849 -7.931 1.528 1.00 97.62 86 THR A N 1
ATOM 600 C CA . THR A 1 86 ? 4.682 -8.425 2.267 1.00 97.62 86 THR A CA 1
ATOM 601 C C . THR A 1 86 ? 3.547 -7.416 2.166 1.00 97.62 86 THR A C 1
ATOM 603 O O . THR A 1 86 ? 3.750 -6.242 2.452 1.00 97.62 86 THR A O 1
ATOM 606 N N . VAL A 1 87 ? 2.347 -7.854 1.797 1.00 97.81 87 VAL A N 1
ATOM 607 C CA . VAL A 1 87 ? 1.119 -7.058 1.916 1.00 97.81 87 VAL A CA 1
ATOM 608 C C . VAL A 1 87 ? 0.272 -7.674 3.024 1.00 97.81 87 VAL A C 1
ATOM 610 O O . VAL A 1 87 ? -0.020 -8.870 2.986 1.00 97.81 87 VAL A O 1
ATOM 613 N N . THR A 1 88 ? -0.090 -6.862 4.012 1.00 98.19 88 THR A N 1
ATOM 614 C CA . THR A 1 88 ? -0.827 -7.275 5.210 1.00 98.19 88 THR A CA 1
ATOM 615 C C . THR A 1 88 ? -1.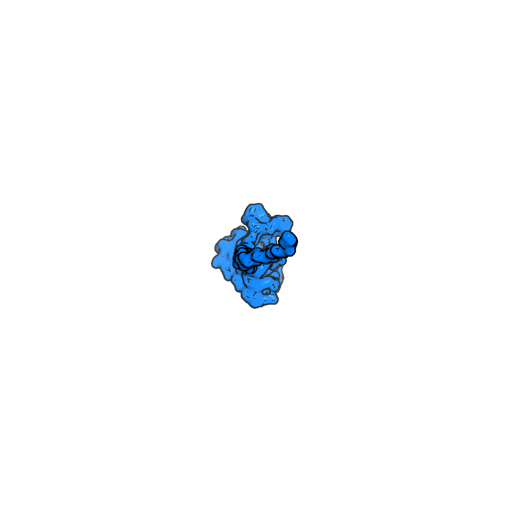991 -6.335 5.494 1.00 98.19 88 THR A C 1
ATOM 617 O O . THR A 1 88 ? -1.924 -5.156 5.155 1.00 98.19 88 THR A O 1
ATOM 620 N N . GLY A 1 89 ? -3.056 -6.820 6.124 1.00 97.75 89 GLY A N 1
ATOM 621 C CA . GLY A 1 89 ? -4.174 -5.985 6.555 1.00 97.75 89 GLY A CA 1
ATOM 622 C C . GLY A 1 89 ? -5.056 -6.681 7.593 1.00 97.75 89 GLY A C 1
ATOM 623 O O . GLY A 1 89 ? -4.939 -7.888 7.785 1.00 97.75 89 GLY A O 1
ATOM 624 N N . PRO A 1 90 ? -5.937 -5.942 8.285 1.00 97.81 90 PRO A N 1
ATOM 625 C CA . PRO A 1 90 ? -6.951 -6.528 9.156 1.00 97.81 90 PRO A CA 1
ATOM 626 C C . PRO A 1 90 ? -8.047 -7.227 8.334 1.00 97.81 90 PRO A C 1
ATOM 628 O O . PRO A 1 90 ? -8.213 -6.953 7.148 1.00 97.81 90 PRO A O 1
ATOM 631 N N . SER A 1 91 ? -8.906 -8.019 8.986 1.00 96.62 91 SER A N 1
ATOM 632 C CA . SER A 1 91 ? -10.050 -8.703 8.346 1.00 96.62 91 SER A CA 1
ATOM 633 C C . SER A 1 91 ? -11.041 -7.775 7.621 1.00 96.62 91 SER A C 1
ATOM 635 O O . SER A 1 91 ? -11.825 -8.223 6.786 1.00 96.62 91 SER A O 1
ATOM 637 N N . GLY A 1 92 ? -11.013 -6.473 7.925 1.00 96.81 92 GLY A N 1
ATOM 638 C CA . GLY A 1 92 ? -11.795 -5.446 7.239 1.00 96.81 92 GLY A CA 1
ATOM 639 C C . GLY A 1 92 ? -11.183 -4.936 5.930 1.00 96.81 92 GLY A C 1
ATOM 640 O O . GLY A 1 92 ? -11.839 -4.156 5.242 1.00 96.81 92 GLY A O 1
ATOM 641 N N . ALA A 1 93 ? -9.952 -5.318 5.582 1.00 97.81 93 ALA A N 1
ATOM 642 C CA . ALA A 1 93 ? -9.303 -4.944 4.329 1.00 97.81 93 ALA A CA 1
ATOM 643 C C . ALA A 1 93 ? -9.701 -5.927 3.216 1.00 97.81 93 ALA A C 1
ATOM 645 O O . ALA A 1 93 ? -9.244 -7.067 3.169 1.00 97.81 93 ALA A O 1
ATOM 646 N N . VAL A 1 94 ? -10.568 -5.486 2.303 1.00 97.12 94 VAL A N 1
ATOM 647 C CA . VAL A 1 94 ? -11.116 -6.321 1.226 1.00 97.12 94 VAL A CA 1
ATOM 648 C C . VAL A 1 94 ? -10.656 -5.794 -0.127 1.00 97.12 94 VAL A C 1
ATOM 650 O O . VAL A 1 94 ? -11.063 -4.710 -0.547 1.00 97.12 94 VAL A O 1
ATOM 653 N N . VAL A 1 95 ? -9.866 -6.582 -0.856 1.00 96.56 95 VAL A N 1
ATOM 654 C CA . VAL A 1 95 ? -9.470 -6.264 -2.236 1.00 96.56 95 VAL A CA 1
ATOM 655 C C . VAL A 1 95 ? -10.459 -6.899 -3.211 1.00 96.56 95 VAL 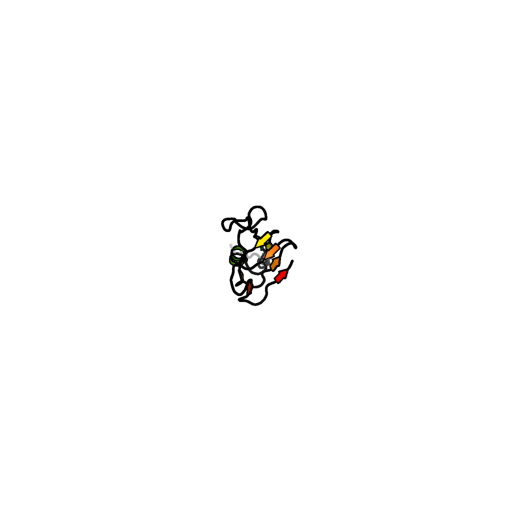A C 1
ATOM 657 O O . VAL A 1 95 ? -10.609 -8.118 -3.249 1.00 96.56 95 VAL A O 1
ATOM 660 N N . LYS A 1 96 ? -11.161 -6.067 -3.985 1.00 94.69 96 LYS A N 1
ATOM 661 C CA . LYS A 1 96 ? -12.269 -6.482 -4.864 1.00 94.69 96 LYS A CA 1
ATOM 662 C C . LYS A 1 96 ? -11.946 -6.469 -6.361 1.00 94.69 96 LYS A C 1
ATOM 664 O O . LYS A 1 96 ? -12.794 -6.880 -7.147 1.00 94.69 96 LYS A O 1
ATOM 669 N N . GLY A 1 97 ? -10.748 -6.035 -6.748 1.00 91.38 97 GLY A N 1
ATOM 670 C CA . GLY A 1 97 ? -10.399 -5.818 -8.151 1.00 91.38 97 GLY A CA 1
ATOM 671 C C . GLY A 1 97 ? -10.960 -4.504 -8.694 1.00 91.38 97 GLY A C 1
ATOM 672 O O . GLY A 1 97 ? -12.006 -4.020 -8.258 1.00 91.38 97 GLY A O 1
ATOM 673 N N . GLY A 1 98 ? -10.236 -3.917 -9.640 1.00 90.56 98 GLY A N 1
ATOM 674 C CA . GLY A 1 98 ? -10.587 -2.678 -10.344 1.00 90.56 98 GLY A CA 1
ATOM 675 C C . GLY A 1 98 ? -11.314 -2.906 -11.673 1.00 90.56 98 GLY A C 1
ATOM 676 O O . GLY A 1 98 ? -11.655 -1.945 -12.356 1.00 90.56 98 GLY A O 1
ATOM 677 N N . GLY A 1 99 ? -11.568 -4.167 -12.038 1.00 91.06 99 GLY A N 1
ATOM 678 C CA . GLY A 1 99 ? -12.214 -4.556 -13.296 1.00 91.06 99 GLY A CA 1
ATOM 679 C C . GLY A 1 99 ? -11.300 -5.308 -14.266 1.00 91.06 99 GLY A C 1
ATOM 680 O O . GLY A 1 99 ? -11.763 -5.731 -15.326 1.00 91.06 99 GLY A O 1
ATOM 681 N N . SER A 1 100 ? -10.027 -5.518 -13.919 1.00 89.69 100 SER A N 1
ATOM 682 C CA . SER A 1 100 ? -9.136 -6.394 -14.684 1.00 89.69 100 SER A CA 1
ATOM 683 C C . SER A 1 100 ? -9.477 -7.876 -14.491 1.00 89.69 100 SER A C 1
ATOM 685 O O . SER A 1 100 ? -10.129 -8.279 -13.531 1.00 89.69 100 SER A O 1
ATOM 687 N N . THR A 1 101 ? -8.960 -8.729 -15.380 1.00 92.56 101 THR A N 1
ATOM 688 C CA . THR A 1 101 ? -9.084 -10.196 -15.256 1.00 92.56 101 THR A CA 1
ATOM 689 C C . THR A 1 101 ? -8.321 -10.772 -14.062 1.00 92.56 101 THR A C 1
ATOM 691 O O . THR A 1 101 ? -8.586 -11.899 -13.648 1.00 92.56 101 THR A O 1
ATOM 694 N N . ARG A 1 102 ? -7.347 -10.029 -13.526 1.00 94.38 102 ARG A N 1
ATOM 695 C CA . ARG A 1 102 ? -6.489 -10.429 -12.410 1.00 94.38 102 ARG A CA 1
ATOM 696 C C . ARG A 1 102 ? -6.387 -9.279 -11.417 1.00 94.38 102 ARG A C 1
ATOM 698 O O . ARG A 1 102 ? -5.982 -8.189 -11.804 1.00 94.38 102 ARG A O 1
ATOM 705 N N . ILE A 1 103 ? -6.690 -9.570 -10.153 1.00 94.25 103 ILE A N 1
ATOM 706 C CA . ILE A 1 103 ? -6.644 -8.596 -9.053 1.00 94.25 103 ILE A CA 1
ATOM 707 C C . ILE A 1 103 ? -5.195 -8.329 -8.628 1.00 94.25 103 ILE A C 1
ATOM 709 O O . ILE A 1 103 ? -4.791 -7.182 -8.495 1.00 94.25 103 ILE A O 1
ATOM 713 N N . PHE A 1 104 ? -4.397 -9.385 -8.456 1.00 94.00 104 PHE A N 1
ATOM 714 C CA . PHE A 1 104 ? -2.962 -9.298 -8.183 1.00 94.00 104 PHE A CA 1
ATOM 715 C C . PHE A 1 104 ? -2.185 -10.063 -9.253 1.00 94.00 104 PHE A C 1
ATOM 717 O O . PHE A 1 104 ? -2.457 -11.237 -9.512 1.00 94.00 104 PHE A O 1
ATOM 724 N N . GLN A 1 105 ? -1.213 -9.399 -9.873 1.00 95.88 105 GLN A N 1
ATOM 725 C CA . GLN A 1 105 ? -0.275 -9.997 -10.822 1.00 95.88 105 GLN A CA 1
ATOM 726 C C . GLN A 1 105 ? 1.143 -9.899 -10.269 1.00 95.88 105 GLN A C 1
ATOM 728 O O . GLN A 1 105 ? 1.599 -8.818 -9.899 1.00 95.88 105 GLN A O 1
ATOM 733 N N . VAL A 1 106 ? 1.843 -11.031 -10.234 1.00 96.69 106 VAL A N 1
ATOM 734 C CA . VAL A 1 106 ? 3.205 -11.137 -9.702 1.00 96.69 106 VAL A CA 1
ATOM 735 C C . VAL A 1 106 ? 4.163 -11.375 -10.862 1.00 96.69 106 VAL A C 1
ATOM 737 O O . VAL A 1 106 ? 4.021 -12.359 -11.581 1.00 96.69 106 VAL A O 1
ATOM 740 N N . HIS A 1 107 ? 5.091 -10.443 -11.088 1.00 97.19 107 HIS A N 1
ATOM 741 C CA . HIS A 1 107 ? 6.086 -10.497 -12.174 1.00 97.19 107 HIS A CA 1
ATOM 742 C C . HIS A 1 107 ? 7.497 -10.827 -11.657 1.00 97.19 107 HIS A C 1
ATOM 744 O O . HIS A 1 107 ? 8.500 -10.450 -12.259 1.00 97.19 107 HIS A O 1
ATOM 750 N N . HIS A 1 108 ? 7.573 -11.490 -10.510 1.00 94.38 108 HIS A N 1
ATOM 751 C CA . HIS A 1 108 ? 8.803 -11.878 -9.831 1.00 94.38 108 HIS A CA 1
ATOM 752 C C . HIS A 1 108 ? 8.536 -13.106 -8.962 1.00 94.38 108 HIS A C 1
ATOM 754 O O . HIS A 1 108 ? 7.395 -13.553 -8.834 1.00 94.38 108 HIS A O 1
ATOM 760 N N . ASP A 1 109 ? 9.596 -13.613 -8.347 1.00 91.44 109 ASP A N 1
ATOM 761 C CA . ASP A 1 109 ? 9.520 -14.705 -7.394 1.00 91.44 109 ASP A CA 1
ATOM 762 C C . ASP A 1 109 ? 9.565 -14.126 -5.972 1.00 91.44 109 ASP A C 1
ATOM 764 O O . ASP A 1 109 ? 10.398 -13.268 -5.681 1.00 91.44 109 ASP A O 1
ATOM 768 N N . ASN A 1 110 ? 8.698 -14.633 -5.085 1.00 92.38 110 ASN A N 1
ATOM 769 C CA . ASN A 1 110 ? 8.551 -14.262 -3.667 1.00 92.38 110 ASN A CA 1
ATOM 770 C C . ASN A 1 110 ? 7.744 -12.973 -3.383 1.00 92.38 110 ASN A C 1
ATOM 772 O O . ASN A 1 110 ? 8.285 -11.871 -3.337 1.00 92.38 110 ASN A O 1
ATOM 776 N N . MET A 1 111 ? 6.454 -13.127 -3.067 1.00 94.69 111 MET A N 1
ATOM 777 C CA . MET A 1 111 ? 5.660 -12.135 -2.328 1.00 94.69 111 MET A CA 1
ATOM 778 C C . MET A 1 111 ? 4.852 -12.834 -1.235 1.00 94.69 111 MET A C 1
ATOM 780 O O . MET A 1 111 ? 4.449 -13.985 -1.414 1.00 94.69 111 MET A O 1
ATOM 784 N N . THR A 1 112 ? 4.530 -12.107 -0.167 1.00 96.88 112 THR A N 1
ATOM 785 C CA . THR A 1 112 ? 3.622 -12.588 0.882 1.00 96.88 112 THR A CA 1
ATOM 786 C C . THR A 1 112 ? 2.344 -11.760 0.877 1.00 96.88 112 THR A C 1
ATOM 788 O O . THR A 1 112 ? 2.399 -10.532 0.888 1.00 96.88 112 THR A O 1
ATOM 791 N N . LEU A 1 113 ? 1.192 -12.429 0.892 1.00 95.31 113 LEU A N 1
ATOM 792 C CA . LEU A 1 113 ? -0.110 -11.818 1.153 1.00 95.31 113 LEU A CA 1
ATOM 793 C C . LEU A 1 113 ? -0.661 -12.430 2.444 1.00 95.31 113 LEU A C 1
ATOM 795 O O . LEU A 1 113 ? -0.747 -13.654 2.539 1.00 95.31 113 LEU A O 1
ATOM 799 N N . THR A 1 114 ? -1.008 -11.608 3.430 1.00 95.69 114 THR A N 1
ATOM 800 C CA . THR A 1 114 ? -1.509 -12.081 4.729 1.00 95.69 114 THR A CA 1
ATOM 801 C C . THR A 1 114 ? -2.630 -11.183 5.253 1.00 95.69 114 THR A C 1
ATOM 803 O O . THR A 1 114 ? -2.660 -9.992 4.953 1.00 95.69 114 THR A O 1
ATOM 806 N N . GLY A 1 115 ? -3.558 -11.747 6.026 1.00 86.94 115 GLY A N 1
ATOM 807 C CA . GLY A 1 115 ? -4.688 -11.039 6.635 1.00 86.94 115 GLY A CA 1
ATOM 808 C C . GLY A 1 115 ? -5.545 -11.951 7.498 1.00 86.94 115 GLY A C 1
ATOM 809 O O . GLY A 1 115 ? -5.364 -13.185 7.385 1.00 86.94 115 GLY A O 1
#

Solvent-accessible surface area (backbone atoms only — not comparable to full-atom values): 6937 Å² total; per-residue (Å²): 134,94,87,81,91,83,88,85,79,89,80,82,80,81,79,82,76,76,80,78,79,79,72,76,80,74,82,72,64,46,63,34,22,27,25,71,87,36,36,74,86,38,86,12,70,38,83,93,38,14,12,33,37,71,45,60,48,49,76,68,47,54,65,51,14,40,38,40,38,42,65,40,68,35,68,43,51,34,69,41,72,55,37,45,32,34,40,37,33,51,90,55,39,43,78,72,29,54,78,62,99,54,42,73,43,75,72,58,73,58,72,46,80,52,104

Mean predicted aligned error: 11.08 Å

Nearest PDB structures (foldseek):
  3vsv-assembly1_C  TM=8.623E-0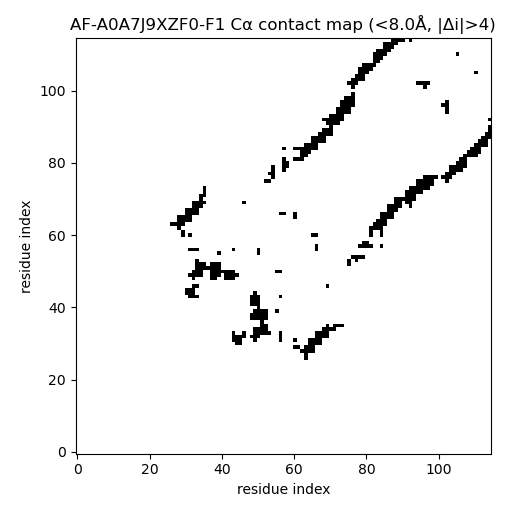1  e=3.776E-04  Thermoanaerobacterium saccharolyticum JW/SL-YS485
  8tne-assembly2_B  TM=8.164E-01  e=6.330E-02  Butyrivibrio proteoclasticus
  8tne-assembly3_C  TM=8.474E-01  e=7.601E-02  Butyrivibrio proteoclasticus
  1qjv-assembly2_B  TM=7.582E-01  e=5.348E-01  Dickeya chrysanthemi
  2nt9-assembly2_B  TM=7.721E-01  e=8.195E-01  Dickeya dadantii 3937